Protein AF-A0A2S9FRS4-F1 (afdb_monomer_lite)

Foldseek 3Di:
DQLQVQLQVLLCLLQVQWGWGWDWPDPPDPVPTDIAIFTGHNPRPGRHLVPDDQQVNLLSVVSSVVSVCVSPPDPDDDDPPSCVSHDPVSVVSD

Structure (mmCIF, N/CA/C/O backbone):
data_AF-A0A2S9FRS4-F1
#
_entry.id   AF-A0A2S9FRS4-F1
#
loop_
_atom_site.group_PDB
_atom_site.id
_atom_site.type_symbol
_atom_site.label_atom_id
_atom_site.label_alt_id
_atom_site.label_comp_id
_atom_site.label_asym_id
_atom_site.label_entity_id
_atom_site.label_seq_id
_atom_site.pdbx_PDB_ins_code
_atom_site.Cartn_x
_atom_site.Cartn_y
_atom_site.Cartn_z
_atom_site.occupancy
_atom_site.B_iso_or_equiv
_atom_site.auth_seq_id
_atom_site.auth_comp_id
_atom_site.auth_asym_id
_atom_site.auth_atom_id
_atom_site.pdbx_PDB_model_num
ATOM 1 N N . ASN A 1 1 ? -6.167 5.033 10.472 1.00 80.94 1 ASN A N 1
ATOM 2 C CA . ASN A 1 1 ? -4.899 5.791 10.384 1.00 80.94 1 ASN A CA 1
ATOM 3 C C . ASN A 1 1 ? -3.660 4.902 10.506 1.00 80.94 1 ASN A C 1
ATOM 5 O O . ASN A 1 1 ? -2.627 5.283 9.981 1.00 80.94 1 ASN A O 1
ATOM 9 N N . ASP A 1 2 ? -3.708 3.719 11.141 1.00 95.62 2 ASP A N 1
ATOM 10 C CA . ASP A 1 2 ? -2.509 2.857 11.212 1.00 95.62 2 ASP A CA 1
ATOM 11 C C . ASP A 1 2 ? -2.064 2.320 9.848 1.00 95.62 2 ASP A C 1
ATOM 13 O O . ASP A 1 2 ? -0.900 2.457 9.500 1.00 95.62 2 ASP A O 1
ATOM 17 N N . VAL A 1 3 ? -2.992 1.792 9.041 1.00 97.31 3 VAL A N 1
ATOM 18 C CA . VAL A 1 3 ? -2.680 1.279 7.690 1.00 97.31 3 VAL A CA 1
ATOM 19 C C . VAL A 1 3 ? -2.113 2.374 6.784 1.00 97.31 3 VAL A C 1
ATOM 21 O O . VAL A 1 3 ? -1.160 2.123 6.066 1.00 97.31 3 VAL A O 1
ATOM 24 N N . GLU A 1 4 ? -2.658 3.590 6.847 1.00 97.12 4 GLU A N 1
ATOM 25 C CA . GLU A 1 4 ? -2.162 4.756 6.101 1.00 97.12 4 GLU A CA 1
ATOM 26 C C . GLU A 1 4 ? -0.702 5.068 6.445 1.00 97.12 4 GLU A C 1
ATOM 28 O O . GLU A 1 4 ? 0.140 5.156 5.554 1.00 97.12 4 GLU A O 1
ATOM 33 N N . ARG A 1 5 ? -0.379 5.144 7.743 1.00 97.56 5 ARG A N 1
ATOM 34 C CA . ARG A 1 5 ? 0.992 5.368 8.214 1.00 97.56 5 ARG A CA 1
ATOM 35 C C . ARG A 1 5 ? 1.939 4.262 7.745 1.00 97.56 5 ARG A C 1
ATOM 37 O O . ARG A 1 5 ? 3.039 4.564 7.284 1.00 97.56 5 ARG A O 1
ATOM 44 N N . GLU A 1 6 ? 1.534 2.999 7.878 1.00 98.25 6 GLU A N 1
ATOM 45 C CA . GLU A 1 6 ? 2.357 1.867 7.439 1.00 98.25 6 GLU A CA 1
ATOM 46 C C . GLU A 1 6 ? 2.522 1.846 5.915 1.00 98.25 6 GLU A C 1
ATOM 48 O O . GLU A 1 6 ? 3.615 1.563 5.431 1.00 98.25 6 GLU A O 1
ATOM 53 N N . PHE A 1 7 ? 1.484 2.201 5.152 1.00 98.25 7 PHE A N 1
ATOM 54 C CA . PHE A 1 7 ? 1.532 2.232 3.691 1.00 98.25 7 PHE A CA 1
ATOM 55 C C . PHE A 1 7 ? 2.578 3.215 3.190 1.00 98.25 7 PHE A C 1
ATOM 57 O O . PHE A 1 7 ? 3.422 2.828 2.389 1.00 98.25 7 PHE A O 1
ATOM 64 N N . THR A 1 8 ? 2.604 4.440 3.717 1.00 97.69 8 THR A N 1
ATOM 65 C CA . THR A 1 8 ? 3.631 5.423 3.348 1.00 97.69 8 THR A CA 1
ATOM 66 C C . THR A 1 8 ? 5.048 4.901 3.622 1.00 97.69 8 THR A C 1
ATOM 68 O O . THR A 1 8 ? 5.932 5.063 2.782 1.00 97.69 8 THR A O 1
ATOM 71 N N . GLN A 1 9 ? 5.278 4.223 4.753 1.00 97.38 9 GLN A N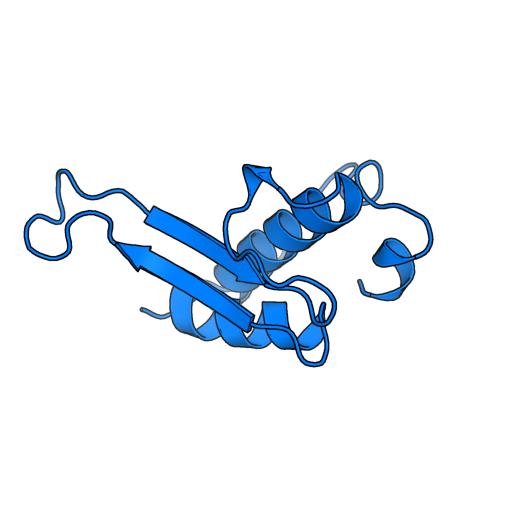 1
ATOM 72 C CA . GLN A 1 9 ? 6.600 3.677 5.096 1.00 97.38 9 GLN A CA 1
ATOM 73 C C . GLN A 1 9 ? 7.004 2.495 4.207 1.00 97.38 9 GLN A C 1
ATOM 75 O O . GLN A 1 9 ? 8.136 2.427 3.722 1.00 97.38 9 GLN A O 1
ATOM 80 N N . VAL A 1 10 ? 6.087 1.551 3.995 1.00 97.31 10 VAL A N 1
ATOM 81 C CA . VAL A 1 10 ? 6.321 0.371 3.156 1.00 97.31 10 VAL A CA 1
ATOM 82 C C . VAL A 1 10 ? 6.529 0.791 1.704 1.00 97.31 10 VAL A C 1
ATOM 84 O O . VAL A 1 10 ? 7.485 0.343 1.076 1.00 97.31 10 VAL A O 1
ATOM 87 N N . PHE A 1 11 ? 5.697 1.695 1.186 1.00 97.12 11 PHE A N 1
ATOM 88 C CA . PHE A 1 11 ? 5.815 2.189 -0.181 1.00 97.12 11 PHE A CA 1
ATOM 89 C C . PHE A 1 11 ? 7.165 2.868 -0.416 1.00 97.12 11 PHE A C 1
ATOM 91 O O . PHE A 1 11 ? 7.856 2.511 -1.362 1.00 97.12 11 PHE A O 1
ATOM 98 N N . ALA A 1 12 ? 7.597 3.768 0.475 1.00 95.88 12 ALA A N 1
ATOM 99 C CA . ALA A 1 12 ? 8.905 4.421 0.371 1.00 95.88 12 ALA A CA 1
ATOM 100 C C . ALA A 1 12 ? 10.088 3.437 0.474 1.00 95.88 12 ALA A C 1
ATOM 102 O O . ALA A 1 12 ? 11.172 3.718 -0.034 1.00 95.88 12 ALA A O 1
ATOM 103 N N . THR A 1 13 ? 9.890 2.281 1.118 1.00 95.19 13 THR A N 1
ATOM 104 C CA . THR A 1 13 ? 10.896 1.208 1.170 1.00 95.19 13 THR A CA 1
ATOM 105 C C . THR A 1 13 ? 10.996 0.483 -0.174 1.00 95.19 13 THR A C 1
ATOM 107 O O . THR A 1 13 ? 12.099 0.266 -0.668 1.00 95.19 13 THR A O 1
ATOM 110 N N . LEU A 1 14 ? 9.856 0.137 -0.780 1.00 93.19 1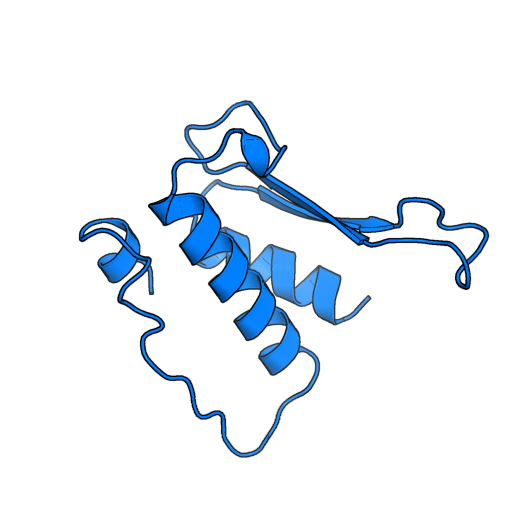4 LEU A N 1
ATOM 111 C CA . LEU A 1 14 ? 9.795 -0.570 -2.066 1.00 93.19 14 LEU A CA 1
ATOM 112 C C . LEU A 1 14 ? 10.128 0.345 -3.256 1.00 93.19 14 LEU A C 1
ATOM 114 O O . LEU A 1 14 ? 10.689 -0.104 -4.253 1.00 93.19 14 LEU A O 1
ATOM 118 N N . PHE A 1 15 ? 9.833 1.638 -3.134 1.00 93.50 15 PHE A N 1
ATOM 119 C CA . PHE A 1 15 ? 10.102 2.678 -4.123 1.00 93.50 15 PHE A CA 1
ATOM 120 C C . PHE A 1 15 ? 10.925 3.814 -3.490 1.00 93.50 15 PHE A C 1
ATOM 122 O O . PHE A 1 15 ? 10.364 4.857 -3.149 1.00 93.50 15 PHE A O 1
ATOM 129 N N . PRO A 1 16 ? 12.253 3.654 -3.318 1.00 93.44 16 PRO A N 1
ATOM 130 C CA . PRO A 1 16 ? 13.093 4.683 -2.704 1.00 93.44 16 PRO A CA 1
ATOM 131 C C . PRO A 1 16 ? 13.017 6.022 -3.448 1.00 93.44 16 PRO A C 1
ATOM 133 O O . PRO A 1 16 ? 13.388 6.104 -4.615 1.00 93.44 16 PRO A O 1
ATOM 136 N N . GLY A 1 17 ? 12.552 7.073 -2.767 1.00 93.62 17 GLY A N 1
ATOM 137 C CA . GLY A 1 17 ? 12.314 8.400 -3.358 1.00 93.62 17 GLY A CA 1
ATOM 138 C C . GLY A 1 17 ? 10.911 8.598 -3.947 1.00 93.62 17 GLY A C 1
ATOM 139 O O . GLY A 1 17 ? 10.596 9.699 -4.387 1.00 93.62 17 GLY A O 1
ATOM 140 N N . GLY A 1 18 ? 10.072 7.560 -3.934 1.00 95.25 18 GLY A N 1
ATOM 141 C CA . GLY A 1 18 ? 8.659 7.631 -4.279 1.00 95.25 18 GLY A CA 1
ATOM 142 C C . GLY A 1 18 ? 7.778 7.986 -3.082 1.00 95.25 18 GLY A C 1
ATOM 143 O O . GLY A 1 18 ? 8.210 7.992 -1.928 1.00 95.25 18 GLY A O 1
ATOM 144 N N . GLU A 1 19 ? 6.511 8.260 -3.365 1.00 96.31 19 GLU A N 1
ATOM 145 C CA . GLU A 1 19 ? 5.510 8.660 -2.387 1.00 96.31 19 GLU A CA 1
ATOM 146 C C . GLU A 1 19 ? 4.222 7.848 -2.560 1.00 96.31 19 GLU A C 1
ATOM 148 O O . GLU A 1 19 ? 3.681 7.750 -3.660 1.00 96.31 19 GLU A O 1
ATOM 153 N N . GLY A 1 20 ? 3.722 7.284 -1.458 1.00 96.69 20 GLY A N 1
ATOM 154 C CA . GLY A 1 20 ? 2.462 6.545 -1.407 1.00 96.69 20 GLY A CA 1
ATOM 155 C C . GLY A 1 20 ? 1.546 7.103 -0.322 1.00 96.69 20 GLY A C 1
ATOM 156 O O . GLY A 1 20 ? 1.994 7.337 0.807 1.00 96.69 20 GLY A O 1
ATOM 157 N N . ARG A 1 21 ? 0.268 7.317 -0.652 1.00 96.75 21 ARG A N 1
ATOM 158 C CA . ARG A 1 21 ? -0.748 7.863 0.262 1.00 96.75 21 ARG A CA 1
ATOM 159 C C . ARG A 1 21 ? -2.071 7.108 0.141 1.00 96.75 21 ARG A C 1
ATOM 161 O O . ARG A 1 21 ? -2.420 6.618 -0.930 1.00 96.75 21 ARG A O 1
ATOM 168 N N . LEU A 1 22 ? -2.811 7.050 1.248 1.00 96.31 22 LEU A N 1
ATOM 169 C CA . LEU A 1 22 ? -4.201 6.595 1.276 1.00 96.31 22 LEU A CA 1
ATOM 170 C C . LEU A 1 22 ? -5.089 7.781 1.632 1.00 96.31 22 LEU A C 1
ATOM 172 O O . LEU A 1 22 ? -4.859 8.431 2.648 1.00 96.31 22 LEU A O 1
ATOM 176 N N . LEU A 1 23 ? -6.099 8.047 0.812 1.00 94.81 23 LEU A N 1
ATOM 177 C CA . LEU A 1 23 ? -7.015 9.167 0.994 1.00 94.81 23 LEU A CA 1
ATOM 178 C C . LEU A 1 23 ? -8.447 8.651 1.112 1.00 94.81 23 LEU A C 1
ATOM 180 O O . LEU A 1 23 ? -8.841 7.707 0.429 1.00 94.81 23 LEU A O 1
ATOM 184 N N . LEU A 1 24 ? -9.239 9.272 1.981 1.00 95.81 24 LEU A N 1
ATOM 185 C CA . LEU A 1 24 ? -10.680 9.044 2.015 1.00 95.81 24 LEU A CA 1
ATOM 186 C C . LEU A 1 24 ? -11.335 9.886 0.924 1.00 95.81 24 LEU A C 1
ATOM 188 O O . LEU A 1 24 ? -11.095 11.091 0.857 1.00 95.81 24 LEU A O 1
ATOM 192 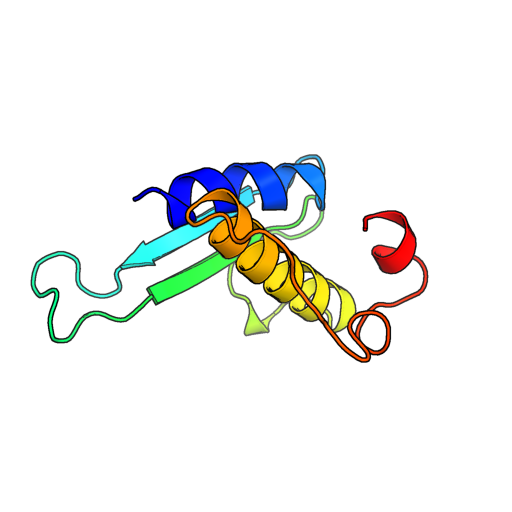N N . THR A 1 25 ? -12.194 9.282 0.105 1.00 96.19 25 THR A N 1
ATOM 193 C CA . THR A 1 25 ? -12.886 10.026 -0.964 1.00 96.19 25 THR A CA 1
ATOM 194 C C . THR A 1 25 ? -13.932 10.995 -0.406 1.00 96.19 25 THR A C 1
ATOM 196 O O . THR A 1 25 ? -14.262 11.988 -1.045 1.00 96.19 25 THR A O 1
ATOM 199 N N . ASN A 1 26 ? -14.463 10.705 0.786 1.00 96.38 26 ASN A N 1
ATOM 200 C CA . ASN A 1 26 ? -15.356 11.575 1.545 1.00 96.38 26 ASN A CA 1
ATOM 201 C C . ASN A 1 26 ? -15.066 11.457 3.058 1.00 96.38 26 ASN A C 1
ATOM 203 O O . ASN A 1 26 ? -15.624 10.584 3.723 1.00 96.38 26 ASN A O 1
ATOM 207 N N . PRO A 1 27 ? -14.163 12.266 3.631 1.00 94.62 27 PRO A N 1
ATOM 208 C CA . PRO A 1 27 ? -13.784 12.145 5.042 1.00 94.62 27 PRO A CA 1
ATOM 209 C C . PRO A 1 27 ? -14.909 12.512 6.028 1.00 94.62 27 PRO A C 1
ATOM 211 O O . PRO A 1 27 ? -14.833 12.124 7.192 1.00 94.62 27 PRO A O 1
ATOM 214 N N . ASP A 1 28 ? -15.951 13.214 5.574 1.00 96.88 28 ASP A N 1
ATOM 215 C CA . ASP A 1 28 ? -17.061 13.668 6.421 1.00 96.88 28 ASP A CA 1
ATOM 216 C C . ASP A 1 28 ? -18.186 12.622 6.567 1.00 96.88 28 ASP A C 1
ATOM 218 O O . ASP A 1 28 ? -19.044 12.753 7.441 1.00 96.88 28 ASP A O 1
ATOM 222 N N . ASP A 1 29 ? -18.183 11.561 5.749 1.00 96.19 29 ASP A N 1
ATOM 223 C CA . ASP A 1 29 ? -19.159 10.465 5.806 1.00 96.19 29 ASP A CA 1
ATOM 224 C C . ASP A 1 29 ? -18.476 9.096 5.674 1.00 96.19 29 ASP A C 1
ATOM 226 O O . ASP A 1 29 ? -18.315 8.534 4.590 1.00 96.19 29 ASP A O 1
ATOM 230 N N . MET A 1 30 ? -18.115 8.523 6.823 1.00 93.50 30 MET A N 1
ATOM 231 C CA . MET A 1 30 ? -17.424 7.234 6.917 1.00 93.50 30 MET A CA 1
ATOM 232 C C . MET A 1 30 ? -18.216 6.040 6.358 1.00 93.50 30 MET A C 1
ATOM 234 O O . MET A 1 30 ? -17.620 4.986 6.145 1.00 93.50 30 MET A O 1
ATOM 238 N N . LEU A 1 31 ? -19.535 6.157 6.157 1.00 96.19 31 LEU A N 1
ATOM 239 C CA . LEU A 1 31 ? -20.354 5.058 5.639 1.00 96.19 31 LEU A CA 1
ATOM 240 C C . LEU A 1 31 ? -20.318 4.988 4.109 1.00 96.19 31 LEU A C 1
ATOM 242 O O . LEU A 1 31 ? -20.415 3.899 3.545 1.00 96.19 31 LEU A O 1
ATOM 246 N N . THR A 1 32 ? -20.201 6.140 3.446 1.00 95.44 32 THR A N 1
ATOM 247 C CA . THR A 1 32 ? -20.209 6.238 1.977 1.00 95.44 32 THR A CA 1
ATOM 248 C C . THR A 1 32 ? -18.828 6.500 1.381 1.00 95.44 32 THR A C 1
ATOM 250 O O . THR A 1 32 ? -18.657 6.411 0.165 1.00 95.44 32 THR A O 1
ATOM 253 N N . THR A 1 33 ? -17.835 6.793 2.221 1.00 97.25 33 THR A N 1
ATOM 254 C CA . THR A 1 33 ? -16.454 7.013 1.795 1.00 97.25 33 THR A CA 1
ATOM 255 C C . THR A 1 33 ? -15.807 5.755 1.220 1.00 97.25 33 THR A C 1
ATOM 257 O O . THR A 1 33 ? -15.993 4.641 1.714 1.00 97.25 33 THR A O 1
ATOM 260 N N . GLY A 1 34 ? -15.014 5.944 0.171 1.00 95.25 34 GLY A N 1
ATOM 261 C CA . GLY A 1 34 ? -14.073 4.963 -0.344 1.00 95.25 34 GLY A CA 1
ATOM 262 C C . GLY A 1 34 ? -12.648 5.268 0.112 1.00 95.25 34 GLY A C 1
ATOM 263 O O . GLY A 1 34 ? -12.387 6.240 0.822 1.00 95.25 34 GLY A O 1
ATOM 264 N N . ILE A 1 35 ? -11.715 4.434 -0.341 1.00 93.75 35 ILE A N 1
ATOM 265 C CA . ILE A 1 35 ? -10.279 4.655 -0.169 1.00 93.75 35 ILE A CA 1
ATOM 266 C C . ILE A 1 35 ? -9.672 4.833 -1.555 1.00 93.75 35 ILE A C 1
ATOM 268 O O . ILE A 1 35 ? -9.774 3.941 -2.397 1.00 93.75 35 ILE A O 1
ATOM 272 N N . GLU A 1 36 ? -9.031 5.972 -1.772 1.00 94.31 36 GLU A N 1
ATOM 273 C CA . GLU A 1 36 ? -8.185 6.223 -2.927 1.00 94.31 36 GLU A CA 1
ATOM 274 C C . GLU A 1 36 ? -6.730 5.920 -2.565 1.00 94.31 36 GLU A C 1
ATOM 276 O O . GLU A 1 36 ? -6.240 6.294 -1.496 1.00 94.31 36 GLU A O 1
ATOM 281 N N . VAL A 1 37 ? -6.054 5.191 -3.450 1.00 95.56 37 VAL A N 1
ATOM 282 C CA . VAL A 1 37 ? -4.646 4.830 -3.304 1.00 95.56 37 VAL A CA 1
ATOM 283 C C . VAL A 1 37 ? -3.862 5.665 -4.301 1.00 95.56 37 VAL A C 1
ATOM 285 O O . VAL A 1 37 ? -3.989 5.474 -5.510 1.00 95.56 37 VAL A O 1
ATOM 288 N N . GLU A 1 38 ? -3.043 6.573 -3.788 1.00 96.00 38 GLU A N 1
ATOM 289 C CA . GLU A 1 38 ? -2.093 7.332 -4.588 1.00 96.00 38 GLU A CA 1
ATOM 290 C C . GLU A 1 38 ? -0.712 6.692 -4.488 1.00 96.00 38 GLU A C 1
ATOM 292 O O . GLU A 1 38 ? -0.213 6.424 -3.391 1.00 96.00 38 GLU A O 1
ATOM 297 N N . ALA A 1 39 ? -0.081 6.473 -5.636 1.00 96.25 39 ALA A N 1
ATOM 298 C CA . ALA A 1 39 ? 1.239 5.877 -5.736 1.00 96.25 39 ALA A CA 1
ATOM 299 C C . ALA A 1 39 ? 2.048 6.602 -6.807 1.00 96.25 39 ALA A C 1
ATOM 301 O O . ALA A 1 39 ? 1.739 6.528 -7.995 1.00 96.25 39 ALA A O 1
ATOM 302 N N . ARG A 1 40 ? 3.099 7.295 -6.372 1.00 96.31 40 ARG A N 1
ATOM 303 C CA . ARG A 1 40 ? 4.045 7.999 -7.233 1.00 96.31 40 ARG A CA 1
ATOM 304 C C . ARG A 1 40 ? 5.446 7.410 -7.042 1.00 96.31 40 ARG A C 1
ATOM 306 O O . ARG A 1 40 ? 6.148 7.801 -6.111 1.00 96.31 40 ARG A O 1
ATOM 313 N N . PRO A 1 41 ? 5.866 6.459 -7.888 1.00 93.31 41 PRO A N 1
ATOM 314 C CA . PRO A 1 41 ? 7.255 6.009 -7.953 1.00 93.31 41 PRO A CA 1
ATOM 315 C C . PRO A 1 41 ? 8.221 7.163 -8.293 1.00 93.31 41 PRO A C 1
ATOM 317 O O . PRO A 1 41 ? 7.772 8.190 -8.802 1.00 93.31 41 PRO A O 1
ATOM 320 N N . PRO A 1 42 ? 9.539 7.010 -8.064 1.00 91.56 42 PRO A N 1
ATOM 321 C CA . PRO A 1 42 ? 10.518 8.100 -8.188 1.00 91.56 42 PRO A CA 1
ATOM 322 C C . PRO A 1 42 ? 10.558 8.738 -9.580 1.00 91.56 42 PRO A C 1
ATOM 324 O O . PRO A 1 42 ? 10.783 9.939 -9.712 1.00 91.56 42 PRO A O 1
ATOM 327 N N . ASP A 1 43 ? 10.310 7.927 -10.608 1.00 88.06 43 ASP A N 1
ATOM 328 C CA . ASP A 1 43 ? 10.373 8.335 -12.011 1.00 88.06 43 ASP A CA 1
ATOM 329 C C . ASP A 1 43 ? 8.999 8.756 -12.572 1.00 88.06 43 ASP A C 1
ATOM 331 O O . ASP A 1 43 ? 8.903 9.175 -13.727 1.00 88.06 43 ASP A O 1
ATOM 335 N N . SER A 1 44 ? 7.924 8.661 -11.775 1.00 88.25 44 SER A N 1
ATOM 336 C CA . SER A 1 44 ? 6.561 9.005 -12.195 1.00 88.25 44 SER A CA 1
ATOM 337 C C . SER A 1 44 ? 6.160 10.400 -11.724 1.00 88.25 44 SER A C 1
ATOM 339 O O . SER A 1 44 ? 6.367 10.779 -10.573 1.00 88.25 44 SER A O 1
ATOM 341 N N . SER A 1 45 ? 5.508 11.159 -12.605 1.00 86.62 45 SER A N 1
ATOM 342 C CA . SER A 1 45 ? 4.839 12.413 -12.228 1.00 86.62 45 SER A CA 1
ATOM 343 C C . SER A 1 45 ? 3.389 12.185 -11.773 1.00 86.62 45 SER A C 1
ATOM 345 O O . SER A 1 45 ? 2.881 12.932 -10.933 1.00 86.62 45 SER A O 1
ATOM 347 N N . ASP A 1 46 ? 2.738 11.130 -12.271 1.00 87.81 46 ASP A N 1
ATOM 348 C CA . ASP A 1 46 ? 1.347 10.791 -11.969 1.00 87.81 46 ASP A CA 1
ATOM 349 C C . ASP A 1 46 ? 1.238 9.953 -10.687 1.00 87.81 46 ASP A C 1
ATOM 351 O O . ASP A 1 46 ? 2.037 9.042 -10.462 1.00 87.81 46 ASP A O 1
ATOM 355 N N . SER A 1 47 ? 0.239 10.258 -9.850 1.00 88.81 47 SER A N 1
ATOM 356 C CA . SER A 1 47 ? -0.085 9.503 -8.625 1.00 88.81 47 SER A CA 1
ATOM 357 C C . SER A 1 47 ? -1.210 8.480 -8.814 1.00 88.81 47 SER A C 1
ATOM 359 O O . SER A 1 47 ? -1.433 7.639 -7.942 1.00 88.81 47 SER A O 1
ATOM 361 N N . LEU A 1 48 ? -1.933 8.543 -9.936 1.00 90.50 48 LEU A N 1
ATOM 362 C CA . LEU A 1 48 ? -3.079 7.677 -10.195 1.00 90.50 48 LEU A CA 1
ATOM 363 C C . LEU A 1 48 ? -2.626 6.275 -10.606 1.00 90.50 48 LEU A C 1
ATOM 365 O O . LEU A 1 48 ? -1.944 6.094 -11.617 1.00 90.50 48 LEU A O 1
ATOM 369 N N . LEU A 1 49 ? -3.120 5.266 -9.882 1.00 90.62 49 LEU A N 1
ATOM 370 C CA . LEU A 1 49 ? -2.781 3.860 -10.114 1.00 90.62 49 LEU A CA 1
ATOM 371 C C . LEU A 1 49 ? -2.963 3.414 -11.562 1.00 90.62 49 LEU A C 1
ATOM 373 O O . LEU A 1 49 ? -2.178 2.607 -12.042 1.00 90.62 49 LEU A O 1
ATOM 377 N N . ILE A 1 50 ? -3.981 3.909 -12.274 1.00 89.88 50 ILE A N 1
ATOM 378 C CA . ILE A 1 50 ? -4.292 3.467 -13.642 1.00 89.88 50 ILE A CA 1
ATOM 379 C C . ILE A 1 50 ? -3.141 3.702 -14.628 1.00 89.88 50 ILE A C 1
ATOM 381 O O . ILE A 1 50 ? -3.020 2.935 -15.587 1.00 89.88 50 ILE A O 1
ATOM 385 N N . PHE A 1 51 ? -2.282 4.691 -14.371 1.00 91.25 51 PHE A N 1
ATOM 386 C CA . PHE A 1 51 ? -1.161 5.049 -15.239 1.00 91.25 51 PHE A CA 1
ATOM 387 C C . PHE A 1 51 ? 0.126 4.286 -14.926 1.00 91.25 51 PHE A C 1
ATOM 389 O O . PHE A 1 51 ? 1.046 4.299 -15.739 1.00 91.25 51 PHE A O 1
ATOM 396 N N . LEU A 1 52 ? 0.180 3.556 -13.810 1.00 89.94 52 LEU A N 1
ATOM 397 C CA . LEU A 1 52 ? 1.359 2.769 -13.470 1.00 89.94 52 LEU A CA 1
ATOM 398 C C . LEU A 1 52 ? 1.529 1.554 -14.413 1.00 89.94 52 LEU A C 1
ATOM 400 O O . LEU A 1 52 ? 0.537 0.913 -14.801 1.00 89.94 52 LEU A O 1
ATOM 404 N N . PRO A 1 53 ? 2.772 1.185 -14.772 1.00 89.81 53 PRO A N 1
ATOM 405 C CA . PRO A 1 53 ? 3.094 -0.102 -15.380 1.00 89.81 53 PRO A CA 1
ATOM 406 C C . PRO A 1 53 ? 2.566 -1.278 -14.549 1.00 89.81 53 PRO A C 1
ATOM 408 O O . PRO A 1 53 ? 2.420 -1.181 -13.332 1.00 89.81 53 PRO A O 1
ATOM 411 N N . GLY A 1 54 ? 2.312 -2.418 -15.199 1.00 88.56 54 GLY A N 1
ATOM 412 C CA . GLY A 1 54 ? 1.766 -3.609 -14.535 1.00 88.56 54 GLY A CA 1
ATOM 413 C C . GLY A 1 54 ? 2.587 -4.059 -13.322 1.00 88.56 54 GLY A C 1
ATOM 414 O O . GLY A 1 54 ? 2.016 -4.247 -12.253 1.00 88.56 54 GLY A O 1
ATOM 415 N N . GLY A 1 55 ? 3.917 -4.132 -13.455 1.00 87.50 55 GLY A N 1
ATOM 416 C CA . GLY A 1 55 ? 4.809 -4.507 -12.350 1.00 87.50 55 GLY A CA 1
ATOM 417 C C . GLY A 1 55 ? 4.731 -3.547 -11.156 1.00 87.50 55 GLY A C 1
ATOM 418 O O . GLY A 1 55 ? 4.667 -3.986 -10.010 1.00 87.50 55 GLY A O 1
ATOM 419 N N . GLU A 1 56 ? 4.638 -2.237 -11.408 1.00 91.25 56 GLU A N 1
ATOM 420 C CA . GLU A 1 56 ? 4.515 -1.223 -10.352 1.00 91.25 56 GLU A CA 1
ATOM 421 C C . GLU A 1 56 ? 3.135 -1.228 -9.687 1.00 91.25 56 GLU A C 1
ATOM 423 O O . GLU A 1 56 ? 3.042 -1.067 -8.468 1.00 91.25 56 GLU A O 1
ATOM 428 N N . LYS A 1 57 ? 2.060 -1.474 -10.451 1.00 90.88 57 LYS A N 1
ATOM 429 C CA . LYS A 1 57 ? 0.713 -1.700 -9.896 1.00 90.88 57 LYS A CA 1
ATOM 430 C C . LYS A 1 57 ? 0.719 -2.881 -8.932 1.00 90.88 57 LYS A C 1
ATOM 432 O O . LYS A 1 57 ? 0.219 -2.761 -7.814 1.00 90.88 57 LYS A O 1
ATOM 437 N N . SER A 1 58 ? 1.314 -3.998 -9.345 1.00 90.19 58 SER A N 1
ATOM 438 C CA . SER A 1 58 ? 1.415 -5.206 -8.527 1.00 90.19 58 SER A CA 1
ATOM 439 C C . SER A 1 58 ? 2.245 -4.962 -7.269 1.00 90.19 58 SER A C 1
ATOM 441 O O . SER A 1 58 ? 1.798 -5.285 -6.171 1.00 90.19 58 SER A O 1
ATOM 443 N N . LEU A 1 59 ? 3.405 -4.307 -7.390 1.00 91.69 59 LEU A N 1
ATOM 444 C CA . LEU A 1 59 ? 4.249 -3.986 -6.237 1.00 9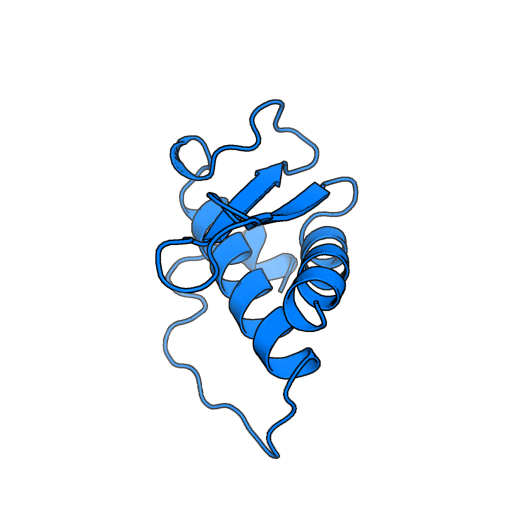1.69 59 LEU A CA 1
ATOM 445 C C . LEU A 1 59 ? 3.563 -3.001 -5.274 1.00 91.69 59 LEU A C 1
ATOM 447 O O . LEU A 1 59 ? 3.686 -3.138 -4.060 1.00 91.69 59 LEU A O 1
ATOM 451 N N . THR A 1 60 ? 2.765 -2.063 -5.790 1.00 93.94 60 THR A N 1
ATOM 452 C CA . THR A 1 60 ? 1.925 -1.175 -4.969 1.00 93.94 60 THR A CA 1
ATOM 453 C C . THR A 1 60 ? 0.846 -1.953 -4.207 1.00 93.94 60 THR A C 1
ATOM 455 O O . THR A 1 60 ? 0.600 -1.682 -3.031 1.00 93.94 60 THR A O 1
ATOM 458 N N . ALA A 1 61 ? 0.220 -2.953 -4.834 1.00 92.62 61 ALA A N 1
ATOM 459 C CA . ALA A 1 61 ? -0.741 -3.825 -4.158 1.00 92.62 61 ALA A CA 1
ATOM 460 C C . ALA A 1 61 ? -0.073 -4.651 -3.044 1.00 92.62 61 ALA A C 1
ATOM 462 O O . ALA A 1 61 ? -0.618 -4.764 -1.944 1.00 92.62 61 ALA A O 1
ATOM 463 N N . VAL A 1 62 ? 1.139 -5.159 -3.286 1.00 92.75 62 VAL A N 1
ATOM 464 C CA . VAL A 1 62 ? 1.945 -5.830 -2.256 1.00 92.75 62 VAL A CA 1
ATOM 465 C C . VAL A 1 62 ? 2.292 -4.869 -1.116 1.00 92.75 62 VAL A C 1
ATOM 467 O O . VAL A 1 62 ? 2.140 -5.234 0.050 1.00 92.75 62 VAL A O 1
ATOM 470 N N . ALA A 1 63 ? 2.661 -3.621 -1.421 1.00 95.06 63 ALA A N 1
ATOM 471 C CA . ALA A 1 63 ? 2.899 -2.587 -0.413 1.00 95.06 63 ALA A CA 1
ATOM 472 C C . ALA A 1 63 ? 1.674 -2.384 0.497 1.00 95.06 63 ALA A C 1
ATOM 474 O O . ALA A 1 63 ? 1.810 -2.299 1.718 1.00 95.06 63 ALA A O 1
ATOM 475 N N . MET A 1 64 ? 0.472 -2.368 -0.088 1.00 96.06 64 MET A N 1
ATOM 476 C CA . MET A 1 64 ? -0.789 -2.252 0.648 1.00 96.06 64 MET A CA 1
ATOM 477 C C . MET A 1 64 ? -1.054 -3.465 1.549 1.00 96.06 64 MET A C 1
ATOM 479 O O . MET A 1 64 ? -1.418 -3.297 2.714 1.00 96.06 64 MET A O 1
ATOM 483 N N . LEU A 1 65 ? -0.826 -4.686 1.058 1.00 94.69 65 LEU A N 1
ATOM 484 C CA . LEU A 1 65 ? -0.955 -5.901 1.872 1.00 94.69 65 LEU A CA 1
ATOM 485 C C . LEU A 1 65 ? 0.007 -5.882 3.065 1.00 94.69 65 LEU A C 1
ATOM 487 O O . LEU A 1 65 ? -0.412 -6.077 4.206 1.00 94.69 65 LEU A O 1
ATOM 491 N N . VAL A 1 66 ? 1.282 -5.570 2.826 1.00 95.19 66 VAL A N 1
ATOM 492 C CA . VAL A 1 66 ? 2.299 -5.488 3.883 1.00 95.19 66 VAL A CA 1
ATOM 493 C C . VAL A 1 66 ? 1.965 -4.383 4.892 1.00 95.19 66 VAL A C 1
ATOM 495 O O . VAL A 1 66 ? 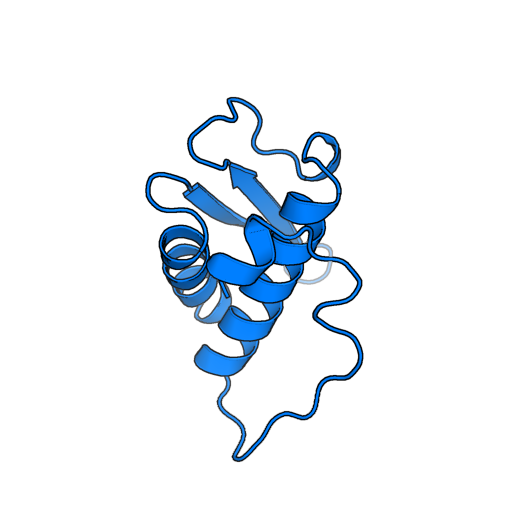2.140 -4.583 6.095 1.00 95.19 66 VAL A O 1
ATOM 498 N N . ALA A 1 67 ? 1.425 -3.247 4.447 1.00 97.38 67 ALA A N 1
ATOM 499 C CA . ALA A 1 67 ? 0.960 -2.183 5.334 1.00 97.38 67 ALA A CA 1
ATOM 500 C C . ALA A 1 67 ? -0.179 -2.642 6.256 1.00 97.38 67 ALA A C 1
ATOM 502 O O . ALA A 1 67 ? -0.150 -2.377 7.459 1.00 97.38 67 ALA A O 1
ATOM 503 N N . ILE A 1 68 ? -1.151 -3.390 5.721 1.00 96.44 68 ILE A N 1
ATOM 504 C CA . ILE A 1 68 ? -2.217 -4.011 6.520 1.00 96.44 68 ILE A CA 1
ATOM 505 C C . ILE A 1 68 ? -1.614 -4.973 7.547 1.00 96.44 68 ILE A C 1
ATOM 507 O O . ILE A 1 68 ? -1.995 -4.930 8.718 1.00 96.44 68 ILE A O 1
ATOM 511 N N . PHE A 1 69 ? -0.650 -5.799 7.139 1.00 95.75 69 PHE A N 1
ATOM 512 C CA . PHE A 1 69 ? -0.012 -6.781 8.015 1.00 95.75 69 PHE A CA 1
ATOM 513 C C . PHE A 1 69 ? 0.789 -6.146 9.151 1.00 95.75 69 PHE A C 1
ATOM 515 O O . PHE A 1 69 ? 0.795 -6.676 10.262 1.00 95.75 69 PHE A O 1
ATOM 522 N N . ARG A 1 70 ? 1.452 -5.012 8.896 1.00 96.00 70 ARG A N 1
ATOM 523 C CA . ARG A 1 70 ? 2.163 -4.243 9.928 1.00 96.00 70 ARG A CA 1
ATOM 524 C C . ARG A 1 70 ? 1.205 -3.524 10.869 1.00 96.00 70 ARG A C 1
ATOM 526 O O . ARG A 1 70 ? 1.427 -3.522 12.076 1.00 96.00 70 ARG A O 1
ATOM 533 N N . ALA A 1 71 ? 0.121 -2.963 10.338 1.00 97.50 71 ALA A N 1
ATOM 534 C CA . ALA A 1 71 ? -0.887 -2.277 11.139 1.00 97.50 71 ALA A CA 1
ATOM 535 C C . ALA A 1 71 ? -1.709 -3.246 12.004 1.00 97.50 71 ALA A C 1
ATOM 537 O O . ALA A 1 71 ? -2.176 -2.873 13.079 1.00 97.50 71 ALA A O 1
ATOM 538 N N . ARG A 1 72 ? -1.910 -4.485 11.538 1.00 95.75 72 ARG A N 1
ATOM 539 C CA . ARG A 1 72 ? -2.662 -5.534 12.239 1.00 95.75 72 ARG A CA 1
ATOM 540 C C . ARG A 1 72 ? -1.916 -6.872 12.185 1.00 95.75 72 ARG A C 1
ATOM 542 O O . ARG A 1 72 ? -2.282 -7.730 11.385 1.00 95.75 72 ARG A O 1
ATOM 549 N N . PRO A 1 73 ? -0.894 -7.062 13.036 1.00 95.69 73 PRO A N 1
ATOM 550 C CA . PRO A 1 73 ? -0.060 -8.257 13.008 1.00 95.69 73 PRO A CA 1
ATOM 551 C C . PRO A 1 73 ? -0.836 -9.549 13.294 1.00 95.69 73 PRO A C 1
ATOM 553 O O . PRO A 1 73 ? -1.607 -9.633 14.249 1.00 95.69 73 PRO A O 1
ATOM 556 N N . SER A 1 74 ? -0.561 -10.574 12.491 1.00 95.94 74 SER A N 1
ATOM 557 C CA . SER A 1 74 ? -0.967 -11.969 12.670 1.00 95.94 74 SER A CA 1
ATOM 558 C C . SER A 1 74 ? 0.280 -12.829 12.927 1.00 95.94 74 SER A C 1
ATOM 560 O O . SER A 1 74 ? 1.356 -12.480 12.435 1.00 95.94 74 SER A O 1
ATOM 562 N N . PRO A 1 75 ? 0.176 -13.965 13.644 1.00 95.81 75 PRO A N 1
ATOM 563 C CA . PRO A 1 75 ? 1.301 -14.880 13.849 1.00 95.81 75 PRO A CA 1
ATOM 564 C C . PRO A 1 75 ? 1.932 -15.413 12.554 1.00 95.81 75 PRO A C 1
ATOM 566 O O . PRO A 1 75 ? 3.107 -15.770 12.558 1.00 95.81 75 PRO A O 1
ATOM 569 N N . PHE A 1 76 ? 1.168 -15.484 11.460 1.00 94.56 76 PHE A N 1
ATOM 570 C CA . PHE A 1 76 ? 1.671 -15.822 10.129 1.00 94.56 76 PHE A CA 1
ATOM 571 C C . PHE A 1 76 ? 0.731 -15.313 9.029 1.00 94.56 76 PHE A C 1
ATOM 573 O O . PHE A 1 76 ? -0.449 -15.034 9.271 1.00 94.56 76 PHE A O 1
ATOM 580 N N . TYR A 1 77 ? 1.272 -15.248 7.812 1.00 90.75 77 TYR A N 1
ATOM 581 C CA . TYR A 1 77 ? 0.556 -14.974 6.571 1.00 90.75 77 TYR A CA 1
ATOM 582 C C . TYR A 1 77 ? 0.965 -16.021 5.537 1.00 90.75 77 TYR A C 1
ATOM 584 O O . TYR A 1 77 ? 2.132 -16.402 5.473 1.00 90.75 77 TYR A O 1
ATOM 592 N N . VAL A 1 78 ? 0.008 -16.481 4.737 1.00 91.12 78 VAL A N 1
ATOM 593 C CA . VAL A 1 78 ? 0.254 -17.368 3.597 1.00 91.12 78 VAL A CA 1
ATOM 594 C C . VAL A 1 78 ? -0.222 -16.630 2.363 1.00 91.12 78 VAL A C 1
ATOM 596 O O . VAL A 1 78 ? -1.340 -16.117 2.345 1.00 91.12 78 VAL A O 1
ATOM 599 N N . MET A 1 79 ? 0.639 -16.547 1.361 1.00 86.62 79 MET A N 1
ATOM 600 C CA . MET A 1 79 ? 0.338 -15.920 0.086 1.00 86.62 79 MET A CA 1
ATOM 601 C C . MET A 1 79 ? 0.810 -16.854 -1.020 1.00 86.62 79 MET A C 1
ATOM 603 O O . MET A 1 79 ? 1.822 -17.533 -0.854 1.00 86.62 79 MET A O 1
ATOM 607 N N . ASP A 1 80 ? 0.064 -16.891 -2.115 1.00 87.19 80 ASP A N 1
ATOM 608 C CA . ASP A 1 80 ? 0.360 -17.723 -3.275 1.00 87.19 80 ASP A CA 1
ATOM 609 C C . ASP A 1 80 ? 0.552 -16.826 -4.501 1.00 87.19 80 ASP A C 1
ATOM 611 O O . ASP A 1 80 ? -0.100 -15.786 -4.608 1.00 87.19 80 ASP A O 1
ATOM 615 N N . GLU A 1 81 ? 1.480 -17.203 -5.378 1.00 82.69 81 GLU A N 1
ATOM 616 C CA . GLU A 1 81 ? 1.794 -16.522 -6.648 1.00 82.69 81 GLU A CA 1
ATOM 617 C C . GLU A 1 81 ? 2.036 -14.995 -6.581 1.00 82.69 81 GLU A C 1
ATOM 619 O O . GLU A 1 81 ? 1.874 -14.285 -7.573 1.00 82.69 81 GLU A O 1
ATOM 624 N N . VAL A 1 82 ? 2.480 -14.454 -5.442 1.00 76.00 82 VAL A N 1
ATOM 625 C CA . VAL A 1 82 ? 2.691 -12.994 -5.269 1.00 76.00 82 VAL A CA 1
ATOM 626 C C . VAL A 1 82 ? 3.717 -12.430 -6.262 1.00 76.00 82 VAL A C 1
ATOM 628 O O . VAL A 1 82 ? 3.656 -11.271 -6.667 1.00 76.00 82 VAL A O 1
ATOM 631 N N . GLU A 1 83 ? 4.651 -13.280 -6.668 1.00 71.38 83 GLU A N 1
ATOM 632 C CA . GLU A 1 83 ? 5.763 -12.982 -7.565 1.00 71.38 83 GLU A CA 1
ATOM 633 C C . GLU A 1 83 ? 5.342 -12.966 -9.040 1.00 71.38 83 GLU A C 1
ATOM 635 O O . GLU A 1 83 ? 5.965 -12.279 -9.842 1.00 71.38 83 GLU A O 1
ATOM 640 N N . ALA A 1 84 ? 4.265 -13.671 -9.410 1.00 71.94 84 ALA A N 1
ATOM 641 C CA . ALA A 1 84 ? 3.864 -13.858 -10.809 1.00 71.94 84 ALA A CA 1
ATOM 642 C C . ALA A 1 84 ? 3.436 -12.551 -11.496 1.00 71.94 84 ALA A C 1
ATOM 644 O O . ALA A 1 84 ? 3.442 -12.448 -12.723 1.00 71.94 84 ALA A O 1
ATOM 645 N N . ALA A 1 85 ? 3.061 -11.549 -10.700 1.00 65.00 85 ALA A N 1
ATOM 646 C CA . ALA A 1 85 ? 2.654 -10.235 -11.172 1.00 65.00 85 ALA A CA 1
ATOM 647 C C . ALA A 1 85 ? 3.797 -9.198 -11.152 1.00 65.00 85 ALA A C 1
ATOM 649 O O . ALA A 1 85 ? 3.570 -8.047 -11.542 1.00 65.00 85 ALA A O 1
ATOM 650 N N . LEU A 1 86 ? 4.994 -9.582 -10.691 1.00 70.81 86 LEU A N 1
ATOM 651 C CA . LEU A 1 86 ? 6.186 -8.738 -10.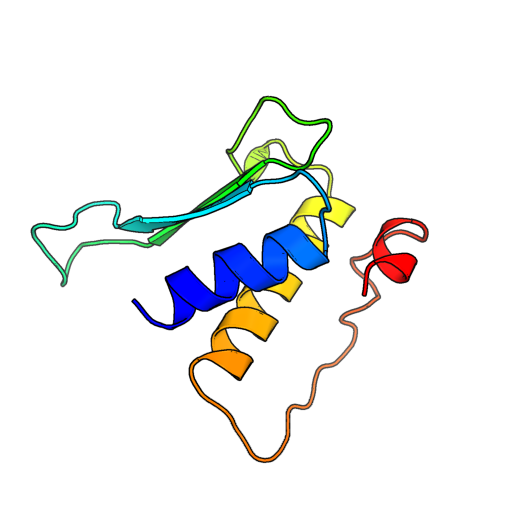618 1.00 70.81 86 LEU A CA 1
ATOM 652 C C . LEU A 1 86 ? 7.139 -9.063 -11.774 1.00 70.81 86 LEU A C 1
ATOM 654 O O . LEU A 1 86 ? 7.385 -10.220 -12.098 1.00 70.81 86 LEU A O 1
ATOM 658 N N . ASP A 1 87 ? 7.693 -8.025 -12.397 1.00 70.25 87 ASP A N 1
ATOM 659 C CA . ASP A 1 87 ? 8.810 -8.182 -13.332 1.00 70.25 87 ASP A CA 1
ATOM 660 C C . ASP A 1 87 ? 10.145 -8.376 -12.582 1.00 70.25 87 ASP A C 1
ATOM 662 O O . ASP A 1 87 ? 10.252 -8.112 -11.381 1.00 70.25 87 ASP A O 1
ATOM 666 N N . ASP A 1 88 ? 11.187 -8.814 -13.297 1.00 69.75 88 ASP A N 1
ATOM 667 C CA . ASP A 1 88 ? 12.520 -9.098 -12.732 1.00 69.75 88 ASP A CA 1
ATOM 668 C C . ASP A 1 88 ? 13.131 -7.918 -11.954 1.00 69.75 88 ASP A C 1
ATOM 670 O O . ASP A 1 88 ? 13.941 -8.112 -11.042 1.00 69.75 88 ASP A O 1
ATOM 674 N N . VAL A 1 89 ? 12.781 -6.682 -12.324 1.00 72.75 89 VAL A N 1
ATOM 675 C CA . VAL A 1 89 ? 13.272 -5.467 -11.662 1.00 72.75 89 VAL A CA 1
ATOM 676 C C . VAL A 1 89 ? 12.563 -5.276 -10.325 1.00 72.75 89 VAL A C 1
ATOM 678 O O . VAL A 1 89 ? 13.217 -5.011 -9.315 1.00 72.75 89 VAL A O 1
ATOM 681 N N . ASN A 1 90 ? 11.242 -5.441 -10.303 1.00 70.19 90 ASN A N 1
ATOM 682 C CA . ASN A 1 90 ? 10.426 -5.278 -9.108 1.00 70.19 90 ASN A CA 1
ATOM 683 C C . ASN A 1 90 ? 10.557 -6.457 -8.132 1.00 70.19 90 ASN A C 1
ATOM 685 O O . ASN A 1 90 ? 10.466 -6.240 -6.927 1.00 70.19 90 ASN A O 1
ATOM 689 N N . LEU A 1 91 ? 10.896 -7.660 -8.607 1.00 74.44 91 LEU A N 1
ATOM 690 C CA . LEU A 1 91 ? 11.260 -8.803 -7.758 1.00 74.44 91 LEU A CA 1
ATOM 691 C C . LEU A 1 91 ? 12.433 -8.502 -6.815 1.00 74.44 91 LEU A C 1
ATOM 693 O O . LEU A 1 91 ? 12.457 -8.987 -5.693 1.00 74.44 91 LEU A O 1
ATOM 697 N N . ARG A 1 92 ? 13.398 -7.677 -7.241 1.00 76.06 92 ARG A N 1
ATOM 698 C CA . ARG A 1 92 ? 14.556 -7.299 -6.405 1.00 76.06 92 ARG A CA 1
ATOM 699 C C . ARG A 1 92 ? 14.233 -6.259 -5.334 1.00 76.06 92 ARG A C 1
ATOM 701 O O . ARG A 1 92 ? 15.089 -5.978 -4.499 1.00 76.06 92 ARG A O 1
ATOM 708 N N . ARG A 1 93 ? 13.065 -5.619 -5.427 1.00 75.19 93 ARG A N 1
ATOM 709 C CA . ARG A 1 93 ? 12.599 -4.615 -4.464 1.00 75.19 93 ARG A CA 1
ATOM 710 C C . ARG A 1 93 ? 11.826 -5.255 -3.306 1.00 75.19 93 ARG A C 1
ATOM 712 O O . ARG A 1 93 ? 11.699 -4.601 -2.276 1.00 75.19 93 ARG A O 1
ATOM 719 N N . LEU A 1 94 ? 11.319 -6.478 -3.493 1.00 67.38 94 LEU A N 1
ATOM 720 C CA . LEU A 1 94 ? 10.637 -7.291 -2.480 1.00 67.38 94 LEU A CA 1
ATOM 721 C C . LEU A 1 94 ? 11.642 -7.906 -1.492 1.00 67.38 94 LEU A C 1
ATOM 723 O O . LEU A 1 94 ? 11.323 -7.915 -0.281 1.00 67.38 94 LEU A O 1
#

Sequence (94 aa):
NDVEREFTQVFATLFPGGEGRLLLTNPDDMLTTGIEVEARPPDSSDSLLIFLPGGEKSLTAVAMLVAIFRARPSPFYVMDEVEAALDDVNLRRL

Radius of gyration: 13.67 Å; chains: 1; bounding box: 35×31×29 Å

Secondary structure (DSSP, 8-state):
-HHHHHHHHHHHHHSTT-EEEEEES-TT-TTT--EEEEEE-TT-S--BGGGS-HHHHHHHHHHHHHHHHHHS--S----SSTTTTS-HHHHTT-

pLDDT: mean 90.62, std 8.41, range [65.0, 98.25]